Protein AF-A0A6G3X468-F1 (afdb_monomer)

Solvent-accessible surface area (backbone atoms only — not comparable to full-atom values): 4485 Å² total; per-residue (Å²): 136,58,77,72,43,54,55,52,50,49,52,54,45,50,73,74,30,68,60,72,66,47,73,40,75,93,78,71,44,75,47,58,46,70,90,53,69,73,64,46,50,57,50,53,54,51,56,35,50,77,70,72,36,86,78,92,79,87,81,92,77,80,87,60,93,83,84,118

Structure (mmCIF, N/CA/C/O backbone):
data_AF-A0A6G3X468-F1
#
_entry.id   AF-A0A6G3X468-F1
#
loop_
_atom_site.group_PDB
_atom_site.id
_atom_site.type_symbol
_atom_site.label_atom_id
_atom_site.label_alt_id
_atom_site.label_comp_id
_atom_site.label_asym_id
_atom_site.label_entity_id
_atom_site.label_seq_id
_atom_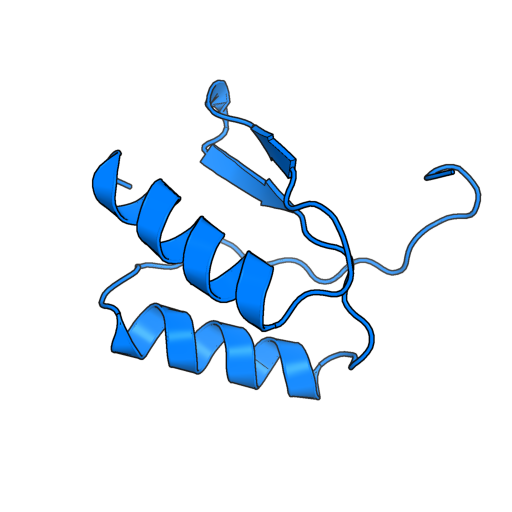site.pdbx_PDB_ins_code
_atom_site.Cartn_x
_atom_site.Cartn_y
_atom_site.Cartn_z
_atom_site.occupancy
_atom_site.B_iso_or_equiv
_atom_site.auth_seq_id
_atom_site.auth_comp_id
_atom_site.auth_asym_id
_atom_site.auth_atom_id
_atom_site.pdbx_PDB_model_num
ATOM 1 N N . HIS A 1 1 ? -10.034 8.921 4.821 1.00 59.06 1 HIS A N 1
ATOM 2 C CA . HIS A 1 1 ? -9.311 8.183 5.874 1.00 59.06 1 HIS A CA 1
ATOM 3 C C . HIS A 1 1 ? -8.853 9.089 7.012 1.00 59.06 1 HIS A C 1
ATOM 5 O O . HIS A 1 1 ? -8.510 10.250 6.771 1.00 59.06 1 HIS A O 1
ATOM 11 N N . ARG A 1 2 ? -8.901 8.570 8.244 1.00 72.69 2 ARG A N 1
ATOM 12 C CA . ARG A 1 2 ? -8.408 9.197 9.484 1.00 72.69 2 ARG A CA 1
ATOM 13 C C . ARG A 1 2 ? -6.866 9.185 9.524 1.00 72.69 2 ARG A C 1
ATOM 15 O O . ARG A 1 2 ? -6.266 8.314 8.901 1.00 72.69 2 ARG A O 1
ATOM 22 N N . PRO A 1 3 ? -6.205 10.092 10.267 1.00 69.31 3 PRO A N 1
ATOM 23 C CA . PRO A 1 3 ? -4.740 10.106 10.393 1.00 69.31 3 PRO A CA 1
ATOM 24 C C . PRO A 1 3 ? -4.152 8.765 10.866 1.00 69.31 3 PRO A C 1
ATOM 26 O O . PRO A 1 3 ? -3.129 8.323 10.351 1.00 69.31 3 PRO A O 1
ATOM 29 N N . ASP A 1 4 ? -4.851 8.071 11.769 1.00 77.12 4 ASP A N 1
ATOM 30 C CA . ASP A 1 4 ? -4.423 6.771 12.305 1.00 77.12 4 ASP A CA 1
ATOM 31 C C . ASP A 1 4 ? -4.398 5.656 11.245 1.00 77.12 4 ASP A C 1
ATOM 33 O O . ASP A 1 4 ? -3.657 4.684 11.375 1.00 77.12 4 ASP A O 1
ATOM 37 N N . GLU A 1 5 ? -5.202 5.781 10.186 1.00 79.75 5 GLU A N 1
ATOM 38 C CA . GLU A 1 5 ? -5.248 4.811 9.086 1.00 79.75 5 GLU A CA 1
ATOM 39 C C . GLU A 1 5 ? -4.021 4.952 8.174 1.00 79.75 5 GLU A C 1
ATOM 41 O O . GLU A 1 5 ? -3.510 3.948 7.683 1.00 79.75 5 GLU A O 1
ATOM 46 N N . ILE A 1 6 ? -3.484 6.171 8.019 1.00 83.88 6 ILE A N 1
ATOM 47 C CA . ILE A 1 6 ? -2.278 6.437 7.216 1.00 83.88 6 ILE A CA 1
ATOM 48 C C . ILE A 1 6 ? -1.054 5.764 7.842 1.00 83.88 6 ILE A C 1
ATOM 50 O O . ILE A 1 6 ? -0.267 5.143 7.130 1.00 83.88 6 ILE A O 1
ATOM 54 N N . GLU A 1 7 ? -0.899 5.840 9.165 1.00 85.69 7 GLU A N 1
ATOM 55 C CA . GLU A 1 7 ? 0.233 5.205 9.852 1.00 85.69 7 GLU A CA 1
ATOM 56 C C . GLU A 1 7 ? 0.166 3.674 9.802 1.00 85.69 7 GLU A C 1
ATOM 58 O O . GLU A 1 7 ? 1.186 3.019 9.569 1.00 85.69 7 GLU A O 1
ATOM 63 N N . ARG A 1 8 ? -1.031 3.086 9.938 1.00 87.38 8 ARG A N 1
ATOM 64 C CA . ARG A 1 8 ? -1.217 1.633 9.770 1.00 87.38 8 ARG A CA 1
ATOM 65 C C . ARG A 1 8 ? -0.898 1.195 8.346 1.00 87.38 8 ARG A C 1
ATOM 67 O O . ARG A 1 8 ? -0.109 0.271 8.156 1.00 87.38 8 ARG A O 1
ATOM 74 N N . ALA A 1 9 ? -1.428 1.909 7.352 1.00 88.00 9 ALA A N 1
ATOM 75 C CA . ALA A 1 9 ? -1.134 1.646 5.948 1.00 88.00 9 ALA A CA 1
ATOM 76 C C . ALA A 1 9 ? 0.370 1.741 5.661 1.00 88.00 9 ALA A C 1
ATOM 78 O O . ALA A 1 9 ? 0.944 0.855 5.030 1.00 88.00 9 ALA A O 1
ATOM 79 N N . ARG A 1 10 ? 1.039 2.775 6.183 1.00 89.19 10 ARG A N 1
ATOM 80 C CA . ARG A 1 10 ? 2.489 2.958 6.045 1.00 89.19 10 ARG A CA 1
ATOM 81 C C . ARG A 1 10 ? 3.263 1.786 6.646 1.00 89.19 10 ARG A C 1
ATOM 83 O O . ARG A 1 10 ? 4.216 1.323 6.022 1.00 89.19 10 ARG A O 1
ATOM 90 N N . SER A 1 11 ? 2.851 1.296 7.814 1.00 88.44 11 SER A N 1
ATOM 91 C CA . SER A 1 11 ? 3.470 0.140 8.473 1.00 88.44 11 SER A CA 1
ATOM 92 C C . SER A 1 11 ? 3.395 -1.117 7.598 1.00 88.44 11 SER A C 1
ATOM 94 O O . SER A 1 11 ? 4.423 -1.736 7.322 1.00 88.44 11 SER A O 1
ATOM 96 N N . VAL A 1 12 ? 2.207 -1.433 7.066 1.00 88.88 12 VAL A N 1
ATOM 97 C CA . VAL A 1 12 ? 1.999 -2.572 6.150 1.00 88.88 12 VAL A CA 1
ATOM 98 C C . VAL A 1 12 ? 2.854 -2.439 4.890 1.00 88.88 12 VAL A C 1
ATOM 100 O O . VAL A 1 12 ? 3.565 -3.368 4.508 1.00 88.88 12 VAL A O 1
ATOM 103 N N . LEU A 1 13 ? 2.839 -1.262 4.260 1.00 88.38 13 LEU A N 1
ATOM 104 C CA . LEU A 1 13 ? 3.602 -1.017 3.037 1.00 88.38 13 LEU A CA 1
ATOM 105 C C . LEU A 1 13 ? 5.116 -1.070 3.269 1.00 88.38 13 LEU A C 1
ATOM 107 O O . LEU A 1 13 ? 5.840 -1.532 2.393 1.00 88.38 13 LEU A O 1
ATOM 111 N N . THR A 1 14 ? 5.594 -0.655 4.443 1.00 87.56 14 THR A N 1
ATOM 112 C CA . THR A 1 14 ? 7.016 -0.757 4.811 1.00 87.56 14 THR A CA 1
ATOM 113 C C . THR A 1 14 ? 7.437 -2.214 4.992 1.00 87.56 14 THR A C 1
ATOM 115 O O . THR A 1 14 ? 8.550 -2.578 4.624 1.00 87.56 14 THR A O 1
ATOM 118 N N . ALA A 1 15 ? 6.555 -3.058 5.534 1.00 86.56 15 ALA A N 1
ATOM 119 C CA . ALA A 1 15 ? 6.845 -4.471 5.763 1.00 86.56 15 ALA A CA 1
ATOM 120 C C . ALA A 1 15 ? 6.887 -5.298 4.465 1.00 86.56 15 ALA A C 1
ATOM 122 O O . ALA A 1 15 ? 7.688 -6.224 4.351 1.00 86.56 15 ALA A O 1
ATOM 123 N N . LEU A 1 16 ? 6.029 -4.970 3.493 1.00 83.06 16 LEU A N 1
ATOM 124 C CA . LEU A 1 16 ? 5.856 -5.742 2.254 1.00 83.06 16 LEU A CA 1
ATOM 125 C C . LEU A 1 16 ? 6.589 -5.142 1.043 1.00 83.06 16 LEU A C 1
ATOM 127 O O . LEU A 1 16 ? 6.864 -5.837 0.060 1.00 83.06 16 LEU A O 1
ATOM 131 N N . GLY A 1 17 ? 6.882 -3.843 1.084 1.00 81.81 17 GLY A N 1
ATOM 132 C CA . GLY A 1 17 ? 7.591 -3.125 0.035 1.00 81.81 17 GLY A CA 1
ATOM 133 C C . GLY A 1 17 ? 9.102 -3.349 0.053 1.00 81.81 17 GLY A C 1
ATOM 134 O O . GLY A 1 17 ? 9.682 -3.857 1.008 1.00 81.81 17 GLY A O 1
ATOM 135 N N . LYS A 1 18 ? 9.766 -2.944 -1.031 1.00 79.69 18 LYS A N 1
ATOM 136 C CA . LYS A 1 18 ? 11.230 -2.934 -1.143 1.00 79.69 18 LYS A CA 1
ATOM 137 C C . LYS A 1 18 ? 11.743 -1.519 -1.362 1.00 79.69 18 LYS A C 1
ATOM 139 O O . LYS A 1 18 ? 12.174 -1.184 -2.461 1.00 79.69 18 LYS A O 1
ATOM 144 N N . GLY A 1 19 ? 11.679 -0.695 -0.324 1.00 79.81 19 GLY A N 1
ATOM 145 C CA . GLY A 1 19 ? 12.199 0.667 -0.353 1.00 79.81 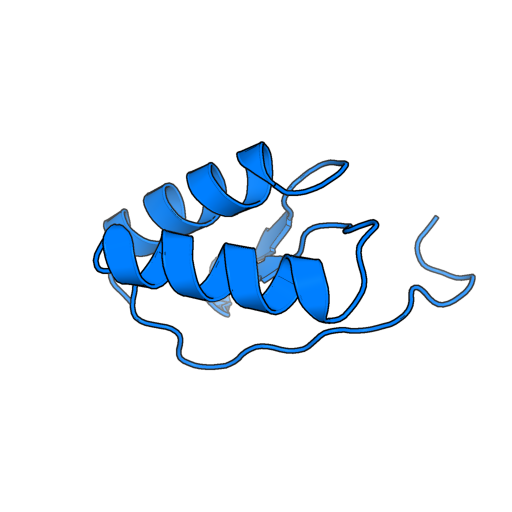19 GLY A CA 1
ATOM 146 C C . GLY A 1 19 ? 11.420 1.598 0.558 1.00 79.81 19 GLY A C 1
ATOM 147 O O . GLY A 1 19 ? 10.642 1.160 1.404 1.00 79.81 19 GLY A O 1
ATOM 148 N N . GLU A 1 20 ? 11.649 2.892 0.376 1.00 82.69 20 GLU A N 1
ATOM 149 C CA . GLU A 1 20 ? 10.985 3.922 1.160 1.00 82.69 20 GLU A CA 1
ATOM 150 C C . GLU A 1 20 ? 9.515 4.070 0.743 1.00 82.69 20 GLU A C 1
ATOM 152 O O . GLU A 1 20 ? 9.182 4.107 -0.445 1.00 82.69 20 GLU A O 1
ATOM 157 N N . VAL A 1 21 ? 8.627 4.149 1.735 1.00 89.19 21 VAL A N 1
ATOM 158 C CA . VAL A 1 21 ? 7.218 4.480 1.513 1.00 89.19 21 VAL A CA 1
ATOM 159 C C . VAL A 1 21 ? 7.097 5.995 1.433 1.00 89.19 21 VAL A C 1
ATOM 161 O O . VAL A 1 21 ? 7.235 6.694 2.435 1.00 89.19 21 VAL A O 1
ATOM 164 N N . THR A 1 22 ? 6.787 6.513 0.251 1.00 87.88 22 THR A N 1
ATOM 165 C CA . THR A 1 22 ? 6.483 7.932 0.0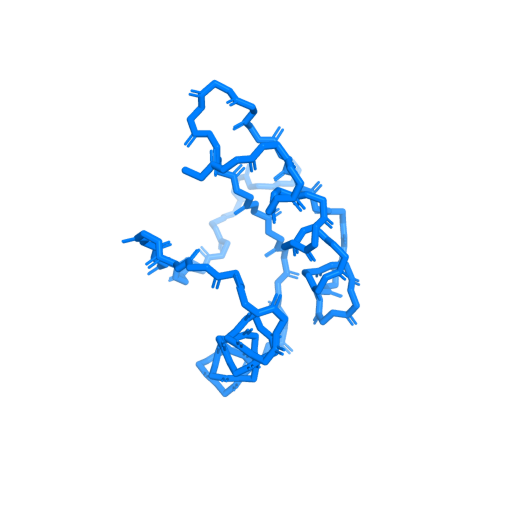69 1.00 87.88 22 THR A CA 1
ATOM 166 C C . THR A 1 22 ? 5.037 8.206 0.470 1.00 87.88 22 THR A C 1
ATOM 168 O O . THR A 1 22 ? 4.117 7.570 -0.049 1.00 87.88 22 THR A O 1
ATOM 171 N N . VAL A 1 23 ? 4.825 9.181 1.357 1.00 88.94 23 VAL A N 1
ATOM 172 C CA . VAL A 1 23 ? 3.491 9.600 1.810 1.00 88.94 23 VAL A CA 1
ATOM 173 C C . VAL A 1 23 ? 3.207 11.024 1.346 1.00 88.94 23 VAL A C 1
ATOM 175 O O . VAL A 1 23 ? 3.886 11.969 1.740 1.00 88.94 23 VAL A O 1
ATOM 178 N N . VAL A 1 24 ? 2.160 11.194 0.543 1.00 87.81 24 VAL A N 1
ATOM 179 C CA . VAL A 1 24 ? 1.651 12.505 0.132 1.00 87.81 24 VAL A CA 1
ATOM 180 C C . VAL A 1 24 ? 0.431 12.835 0.985 1.00 87.81 24 VAL A C 1
ATOM 182 O O . VAL A 1 24 ? -0.676 12.391 0.695 1.00 87.81 24 VAL A O 1
ATOM 185 N N . GLN A 1 25 ? 0.626 13.621 2.046 1.00 82.44 25 GLN A N 1
ATOM 186 C CA . GLN A 1 25 ? -0.416 13.935 3.039 1.00 82.44 25 GLN A CA 1
ATOM 187 C C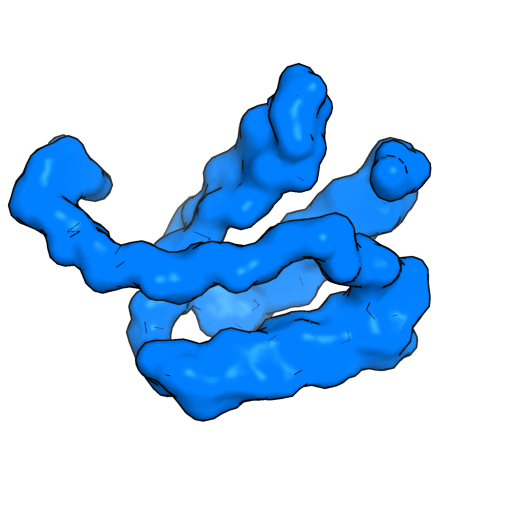 . GLN A 1 25 ? -1.635 14.652 2.431 1.00 82.44 25 GLN A C 1
ATOM 189 O O . GLN A 1 25 ? -2.771 14.346 2.787 1.00 82.44 25 GLN A O 1
ATOM 194 N N . LEU A 1 26 ? -1.415 15.562 1.471 1.00 84.12 26 LEU A N 1
ATOM 195 C CA . LEU A 1 26 ? -2.481 16.360 0.847 1.00 84.12 26 LEU A CA 1
ATOM 196 C C . LEU A 1 26 ? -3.499 15.493 0.090 1.00 84.12 26 LEU A C 1
ATOM 198 O O . LEU A 1 26 ? -4.700 15.728 0.179 1.00 84.12 26 LEU A O 1
ATOM 202 N N . SER A 1 27 ? -3.015 14.483 -0.637 1.00 82.06 27 SER A N 1
ATOM 203 C CA . SER A 1 27 ? -3.843 13.536 -1.393 1.00 82.06 27 SER A CA 1
ATOM 204 C C . SER A 1 27 ? -4.047 12.203 -0.673 1.00 82.06 27 SER A C 1
ATOM 206 O O . SER A 1 27 ? -4.703 11.321 -1.215 1.00 82.06 27 SER A O 1
ATOM 208 N N . ARG A 1 28 ? -3.484 12.049 0.535 1.00 83.62 28 ARG A N 1
ATOM 209 C CA . ARG A 1 28 ? -3.468 10.808 1.330 1.00 83.62 28 ARG A CA 1
ATOM 210 C C . ARG A 1 28 ? -2.989 9.595 0.530 1.00 83.62 28 ARG A C 1
ATOM 212 O O . ARG A 1 28 ? -3.465 8.481 0.716 1.00 83.62 28 ARG A O 1
ATOM 219 N N . LYS A 1 29 ? -2.035 9.821 -0.372 1.00 86.88 29 LYS A N 1
ATOM 220 C CA . LYS A 1 29 ? -1.505 8.793 -1.264 1.00 86.88 29 LYS A CA 1
ATOM 221 C C . LYS A 1 29 ? -0.219 8.221 -0.691 1.00 86.88 29 LYS A C 1
ATOM 223 O O . LYS A 1 29 ? 0.719 8.969 -0.424 1.00 86.88 29 LYS A O 1
ATOM 228 N N . LEU A 1 30 ? -0.161 6.900 -0.563 1.00 88.62 30 LEU A N 1
ATOM 229 C CA . LEU A 1 30 ? 1.056 6.177 -0.215 1.00 88.62 30 LEU A CA 1
ATOM 230 C C . LEU A 1 30 ? 1.583 5.469 -1.463 1.00 88.62 30 LEU A C 1
ATOM 232 O O . LEU A 1 30 ? 0.818 4.903 -2.240 1.00 88.62 30 LEU A O 1
ATOM 236 N N . THR A 1 31 ? 2.888 5.542 -1.698 1.00 89.06 31 THR A N 1
ATOM 237 C CA . THR A 1 31 ? 3.554 4.857 -2.812 1.00 89.06 31 THR A CA 1
ATOM 238 C C . THR A 1 31 ? 4.753 4.107 -2.271 1.00 89.06 31 THR A C 1
ATOM 240 O O . THR A 1 31 ? 5.547 4.673 -1.528 1.00 89.06 31 THR A O 1
ATOM 243 N N . VAL A 1 32 ? 4.881 2.837 -2.642 1.00 88.81 32 VAL A N 1
ATOM 244 C CA . VAL A 1 32 ? 6.026 2.017 -2.261 1.00 88.81 32 VAL A CA 1
ATOM 245 C C . VAL A 1 32 ? 6.483 1.184 -3.459 1.00 88.81 32 VAL A C 1
ATOM 247 O O . VAL A 1 32 ? 5.640 0.633 -4.176 1.00 88.81 32 VAL A O 1
ATOM 250 N N . PRO A 1 33 ? 7.796 1.088 -3.719 1.00 86.94 33 PRO A N 1
ATOM 251 C CA . PRO A 1 33 ? 8.320 0.151 -4.702 1.00 86.94 33 PRO A CA 1
ATOM 252 C C . PRO A 1 33 ? 8.071 -1.291 -4.248 1.00 86.94 33 PRO A C 1
ATOM 254 O O . PRO A 1 33 ? 8.343 -1.667 -3.108 1.00 86.94 33 PRO A O 1
ATOM 257 N N . VAL A 1 34 ? 7.571 -2.127 -5.158 1.00 85.12 34 VAL A N 1
ATOM 258 C CA . VAL A 1 34 ? 7.262 -3.535 -4.883 1.00 85.12 34 VAL A CA 1
ATOM 259 C C . VAL A 1 34 ? 7.901 -4.448 -5.925 1.00 85.12 34 VAL A C 1
ATOM 261 O O . VAL A 1 34 ? 7.979 -4.113 -7.105 1.00 85.12 34 VAL A O 1
ATOM 264 N N . SER A 1 35 ? 8.337 -5.638 -5.502 1.00 76.50 35 SER A N 1
ATOM 265 C CA . SER A 1 35 ? 8.907 -6.665 -6.391 1.00 76.50 35 SER A CA 1
ATOM 266 C C . SER A 1 35 ? 8.154 -7.984 -6.224 1.00 76.50 35 SER A C 1
ATOM 268 O O . SER A 1 35 ? 8.624 -8.927 -5.600 1.00 76.50 35 SER A O 1
ATOM 270 N N . GLY A 1 36 ? 6.931 -8.023 -6.752 1.00 75.69 36 GLY A N 1
ATOM 271 C CA . GLY A 1 36 ? 6.070 -9.209 -6.651 1.00 75.69 36 GLY A CA 1
ATOM 272 C C . GLY A 1 36 ? 4.814 -9.188 -7.524 1.00 75.69 36 GLY A C 1
ATOM 273 O O . GLY A 1 36 ? 3.986 -10.095 -7.431 1.00 75.69 36 GLY A O 1
ATOM 274 N N . GLY A 1 37 ? 4.668 -8.172 -8.385 1.00 79.31 37 GLY A N 1
ATOM 275 C CA . GLY A 1 37 ? 3.530 -8.033 -9.294 1.00 79.31 37 GLY A CA 1
ATOM 276 C C . GLY A 1 37 ? 2.174 -8.100 -8.581 1.00 79.31 37 GLY A C 1
ATOM 277 O O . GLY A 1 37 ? 2.029 -7.674 -7.437 1.00 79.31 37 GLY A O 1
ATOM 278 N N . ALA A 1 38 ? 1.176 -8.665 -9.264 1.00 82.75 38 ALA A N 1
ATOM 279 C CA . ALA A 1 38 ? -0.196 -8.756 -8.761 1.00 82.75 38 ALA A CA 1
ATOM 280 C C . ALA A 1 38 ? -0.363 -9.687 -7.543 1.00 82.75 38 ALA A C 1
ATOM 282 O O . ALA A 1 38 ? -1.292 -9.504 -6.761 1.00 82.75 38 ALA A O 1
ATOM 283 N N . LYS A 1 39 ? 0.525 -10.674 -7.347 1.00 85.50 39 LYS A N 1
ATOM 284 C CA . LYS A 1 39 ? 0.437 -11.585 -6.193 1.00 85.50 39 LYS A CA 1
ATOM 285 C C . LYS A 1 39 ? 0.681 -10.834 -4.882 1.00 85.50 39 LYS A C 1
ATOM 287 O O . LYS A 1 39 ? -0.113 -10.957 -3.955 1.00 85.50 39 LYS A O 1
ATOM 292 N N . LEU A 1 40 ? 1.733 -10.018 -4.851 1.00 86.00 40 LEU A N 1
ATOM 293 C CA . LEU A 1 40 ? 2.061 -9.179 -3.699 1.00 86.00 40 LEU A CA 1
ATOM 294 C C . LEU A 1 40 ? 0.981 -8.121 -3.445 1.00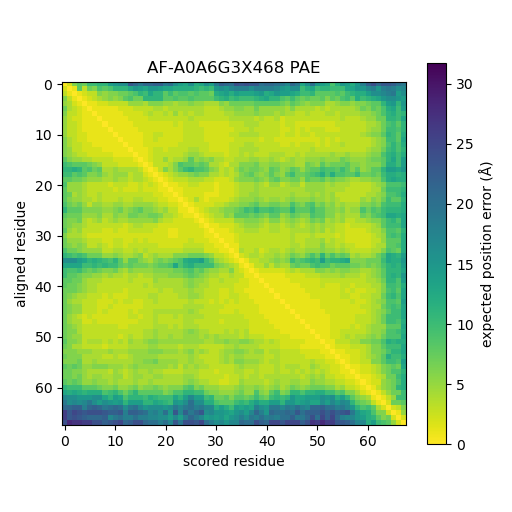 86.00 40 LEU A C 1
ATOM 296 O O . LEU A 1 40 ? 0.652 -7.848 -2.299 1.00 86.00 40 LEU A O 1
ATOM 300 N N . LEU A 1 41 ? 0.365 -7.585 -4.505 1.00 86.06 41 LEU A N 1
ATOM 301 C CA . LEU A 1 41 ? -0.772 -6.672 -4.372 1.00 86.06 41 LEU A CA 1
ATOM 302 C C . LEU A 1 41 ? -1.924 -7.302 -3.574 1.00 86.06 41 LEU A C 1
ATOM 304 O O . LEU A 1 41 ? -2.464 -6.673 -2.670 1.00 86.06 41 LEU A O 1
ATOM 308 N N . ALA A 1 42 ? -2.274 -8.554 -3.876 1.00 89.38 42 ALA A N 1
ATOM 309 C CA . ALA A 1 42 ?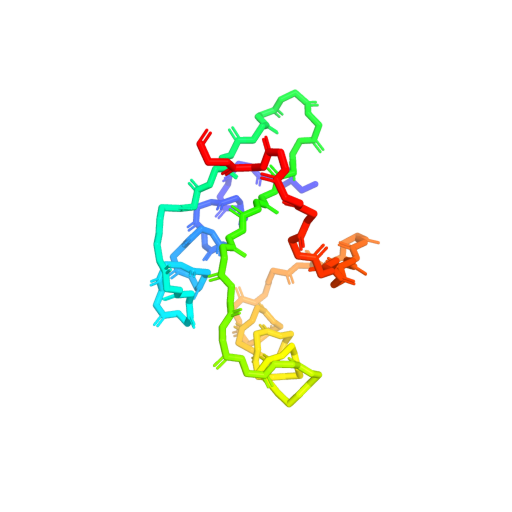 -3.329 -9.261 -3.155 1.00 89.38 42 ALA A CA 1
ATOM 310 C C . ALA A 1 42 ? -2.971 -9.519 -1.679 1.00 89.38 42 ALA A C 1
ATOM 312 O O . ALA A 1 42 ? -3.864 -9.567 -0.839 1.00 89.38 42 ALA A O 1
ATOM 313 N N . GLU A 1 43 ? -1.687 -9.703 -1.361 1.00 90.19 43 GLU A N 1
ATOM 314 C CA . GLU A 1 43 ? -1.207 -9.824 0.023 1.00 90.19 43 GLU A CA 1
ATOM 315 C C . GLU A 1 43 ? -1.321 -8.487 0.766 1.00 90.19 43 GLU A C 1
ATOM 317 O O . GLU A 1 43 ? -1.916 -8.450 1.836 1.00 90.19 43 GLU A O 1
ATOM 322 N N . ILE A 1 44 ? -0.887 -7.383 0.148 1.00 88.94 44 ILE A N 1
ATOM 323 C CA . ILE A 1 44 ? -1.020 -6.030 0.712 1.00 88.94 44 ILE A CA 1
ATOM 324 C C . ILE A 1 44 ? -2.485 -5.702 1.022 1.00 88.94 44 ILE A C 1
ATOM 326 O O . ILE A 1 44 ? -2.786 -5.219 2.108 1.00 88.94 44 ILE A O 1
ATOM 330 N N . ILE A 1 45 ? -3.403 -5.979 0.090 1.00 89.50 45 ILE A N 1
ATOM 331 C CA . ILE A 1 45 ? -4.836 -5.711 0.288 1.00 89.50 45 ILE A CA 1
ATOM 332 C C . ILE A 1 45 ? -5.377 -6.491 1.492 1.00 89.50 45 ILE A C 1
ATOM 334 O O . ILE A 1 45 ? -6.093 -5.920 2.309 1.00 89.50 45 ILE A O 1
ATOM 338 N N . ARG A 1 46 ? -5.016 -7.774 1.626 1.00 91.19 46 ARG A N 1
ATOM 339 C CA . ARG A 1 46 ? -5.448 -8.602 2.763 1.00 91.19 46 ARG A CA 1
ATOM 340 C C . ARG A 1 46 ? -4.906 -8.091 4.095 1.00 91.19 46 ARG A C 1
ATOM 342 O O . ARG A 1 46 ? -5.647 -8.086 5.070 1.00 91.19 46 ARG A O 1
ATOM 349 N N . ASP A 1 47 ? -3.652 -7.655 4.141 1.00 90.75 47 ASP A N 1
ATOM 350 C CA . ASP A 1 47 ? -3.042 -7.151 5.375 1.00 90.75 47 ASP A CA 1
ATOM 351 C C . ASP A 1 47 ? -3.626 -5.796 5.797 1.00 90.75 47 ASP A C 1
ATOM 353 O O . ASP A 1 47 ? -3.821 -5.552 6.988 1.00 90.75 47 ASP A O 1
ATOM 357 N N . LEU A 1 48 ? -3.939 -4.923 4.834 1.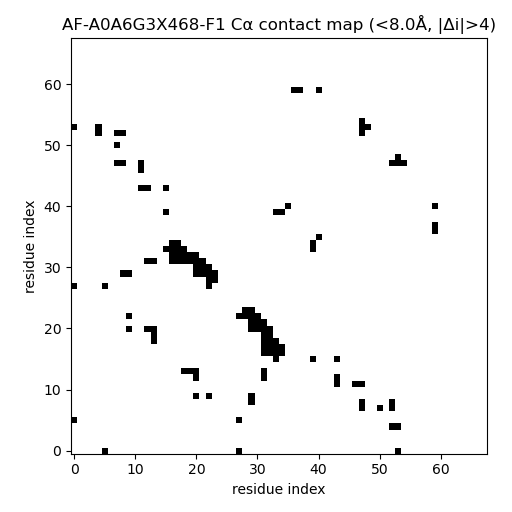00 89.75 48 LEU A N 1
ATOM 358 C CA . LEU A 1 48 ? -4.634 -3.659 5.097 1.00 89.75 48 LEU A CA 1
ATOM 359 C C . LEU A 1 48 ? -6.048 -3.904 5.641 1.00 89.75 48 LEU A C 1
ATOM 361 O O . LEU A 1 48 ? -6.411 -3.327 6.668 1.00 89.75 48 LEU A O 1
ATOM 365 N N . ASP A 1 49 ? -6.801 -4.808 5.013 1.00 90.25 49 ASP A N 1
ATOM 366 C CA . ASP A 1 49 ? -8.145 -5.201 5.453 1.00 90.25 49 ASP A CA 1
ATOM 367 C C . ASP A 1 49 ? -8.125 -5.824 6.861 1.00 90.25 49 ASP A C 1
ATOM 369 O O . ASP A 1 49 ? -8.883 -5.417 7.741 1.00 90.25 49 ASP A O 1
ATOM 373 N N . ALA A 1 50 ? -7.166 -6.716 7.136 1.00 90.62 50 ALA A N 1
ATOM 374 C CA . ALA A 1 50 ? -6.973 -7.314 8.458 1.00 90.62 50 ALA A CA 1
ATOM 375 C C . ALA A 1 50 ? -6.651 -6.281 9.557 1.00 90.62 50 ALA A C 1
ATOM 377 O O . ALA A 1 50 ? -6.933 -6.520 10.733 1.00 90.62 50 ALA A O 1
ATOM 378 N N . GLN A 1 51 ? -6.080 -5.129 9.193 1.00 88.31 51 GLN A N 1
ATOM 379 C CA . GLN A 1 51 ? -5.821 -4.009 10.105 1.00 88.31 51 GLN A CA 1
ATOM 380 C C . GLN A 1 51 ? -6.947 -2.963 10.137 1.00 88.31 51 GLN A C 1
ATOM 382 O O . GLN A 1 51 ? -6.809 -1.934 10.807 1.00 88.31 51 GLN A O 1
ATOM 387 N N . GLY A 1 52 ? -8.063 -3.213 9.443 1.00 87.69 52 GLY A N 1
ATOM 388 C CA . GLY A 1 52 ? -9.202 -2.300 9.365 1.00 87.69 52 GLY A CA 1
ATOM 389 C C . GLY A 1 52 ? -8.880 -1.002 8.624 1.00 87.69 52 GLY A C 1
ATOM 390 O O . GLY A 1 52 ? -9.426 0.049 8.963 1.00 87.69 52 GLY A O 1
ATOM 391 N N . VAL A 1 53 ? -7.945 -1.048 7.672 1.00 88.56 53 VAL A N 1
ATOM 392 C CA . VAL A 1 53 ? -7.621 0.076 6.792 1.00 88.56 53 VAL A CA 1
ATOM 393 C C . VAL A 1 53 ? -8.474 -0.043 5.534 1.00 88.56 53 VAL A C 1
ATOM 395 O O . VAL A 1 53 ? -8.252 -0.924 4.707 1.00 88.56 53 VAL A O 1
ATOM 398 N N . GLU A 1 54 ? -9.445 0.857 5.386 1.00 85.31 54 GLU A N 1
ATOM 399 C CA . GLU A 1 54 ? -10.223 0.967 4.150 1.00 85.31 54 GLU A CA 1
ATOM 400 C C . GLU A 1 54 ? -9.322 1.435 2.997 1.00 85.31 54 GLU A C 1
ATOM 402 O O . GLU A 1 54 ? -8.415 2.242 3.196 1.00 85.31 54 GLU A O 1
ATOM 407 N N . ILE A 1 55 ? -9.560 0.911 1.793 1.00 85.56 55 ILE A N 1
ATOM 408 C CA . ILE A 1 55 ? -8.798 1.247 0.587 1.00 85.56 55 ILE A CA 1
ATOM 409 C C . ILE A 1 55 ? -9.729 1.997 -0.364 1.00 85.56 55 ILE A C 1
ATOM 411 O O . ILE A 1 55 ? -10.644 1.398 -0.924 1.00 85.56 55 ILE A O 1
ATOM 415 N N . ASP A 1 56 ? -9.475 3.291 -0.560 1.00 86.00 56 ASP A N 1
ATOM 416 C CA . ASP A 1 56 ? -10.235 4.115 -1.511 1.00 86.00 56 ASP A CA 1
ATOM 417 C C . AS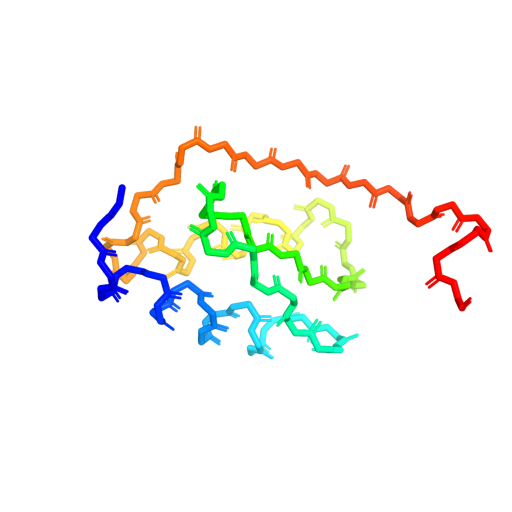P A 1 56 ? -9.895 3.773 -2.976 1.00 86.00 56 ASP A C 1
ATOM 419 O O . ASP A 1 56 ? -10.783 3.627 -3.815 1.00 86.00 56 ASP A O 1
ATOM 423 N N . ASP A 1 57 ? -8.601 3.661 -3.294 1.00 86.38 57 ASP A N 1
ATOM 424 C CA . ASP A 1 57 ? -8.099 3.362 -4.639 1.00 86.38 57 ASP A CA 1
ATOM 425 C C . ASP A 1 57 ? -6.722 2.688 -4.563 1.00 86.38 57 ASP A C 1
ATOM 427 O O . ASP A 1 57 ? -5.916 2.970 -3.669 1.00 86.38 57 ASP A O 1
ATOM 431 N N . ILE A 1 58 ? -6.435 1.796 -5.5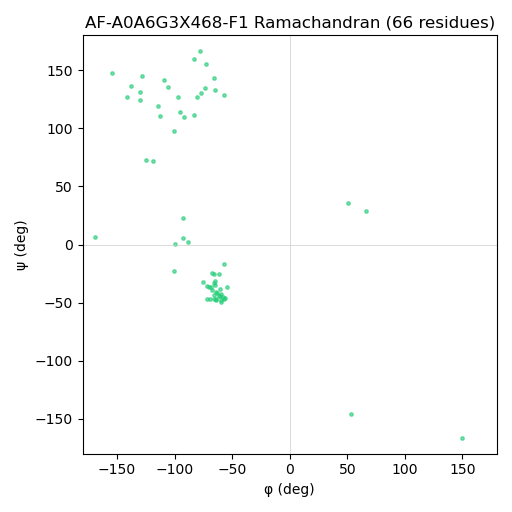12 1.00 86.62 58 ILE A N 1
ATOM 432 C CA . ILE A 1 58 ? -5.158 1.092 -5.590 1.00 86.62 58 ILE A CA 1
ATOM 433 C C . ILE A 1 58 ? -4.701 0.929 -7.037 1.00 86.62 58 ILE A C 1
ATOM 435 O O . ILE A 1 58 ? -5.398 0.389 -7.892 1.00 86.62 58 ILE A O 1
ATOM 439 N N . ALA A 1 59 ? -3.469 1.359 -7.303 1.00 86.06 59 ALA A N 1
ATOM 440 C CA . ALA A 1 59 ? -2.878 1.297 -8.630 1.00 86.06 59 ALA A CA 1
ATOM 441 C C . ALA A 1 59 ? -1.490 0.658 -8.572 1.00 86.06 59 ALA A C 1
ATOM 443 O O . ALA A 1 59 ? -0.593 1.139 -7.878 1.00 86.06 59 ALA A O 1
ATOM 444 N N . LEU A 1 60 ? -1.295 -0.403 -9.356 1.00 84.31 60 LEU A N 1
ATOM 445 C CA . LEU A 1 60 ? 0.021 -0.976 -9.605 1.00 84.31 60 LEU A CA 1
ATOM 446 C C . LEU A 1 60 ? 0.578 -0.385 -10.900 1.00 84.31 60 LEU A C 1
ATOM 448 O O . LEU A 1 60 ? 0.059 -0.648 -11.984 1.00 84.31 60 LEU A O 1
ATOM 452 N N . ARG A 1 61 ? 1.658 0.390 -10.792 1.00 82.38 61 ARG A N 1
ATOM 453 C CA . ARG A 1 61 ? 2.385 0.925 -11.949 1.00 82.38 61 ARG A CA 1
ATOM 454 C C . ARG A 1 61 ? 3.733 0.234 -12.094 1.00 82.38 61 ARG A C 1
ATOM 456 O O . ARG A 1 61 ? 4.403 -0.048 -11.102 1.00 82.38 61 ARG A O 1
ATOM 463 N N . ARG A 1 62 ? 4.138 -0.036 -13.334 1.00 75.50 62 ARG A N 1
ATOM 464 C CA . ARG A 1 62 ? 5.516 -0.440 -13.628 1.00 75.50 62 ARG A CA 1
ATOM 465 C C . ARG A 1 62 ? 6.384 0.826 -13.572 1.00 75.50 62 ARG A C 1
ATOM 467 O O . ARG A 1 62 ? 5.967 1.809 -14.183 1.00 75.50 62 ARG A O 1
ATOM 474 N N . PRO A 1 63 ? 7.523 0.828 -12.856 1.00 66.81 63 PRO A N 1
ATOM 475 C CA . PRO A 1 63 ? 8.420 1.977 -12.862 1.00 66.81 63 PRO A CA 1
ATOM 476 C C . PRO A 1 63 ? 8.833 2.280 -14.304 1.00 66.81 63 PRO A C 1
ATOM 478 O O . PRO A 1 63 ? 9.221 1.377 -15.053 1.00 66.81 63 PRO A O 1
ATOM 481 N N . THR A 1 64 ? 8.665 3.535 -14.702 1.00 62.12 64 THR A N 1
ATOM 482 C CA . THR A 1 64 ? 9.251 4.071 -15.930 1.00 62.12 64 THR A CA 1
ATOM 483 C C . THR A 1 64 ? 10.695 4.475 -15.639 1.00 62.12 64 THR A C 1
ATOM 485 O O . THR A 1 64 ? 11.071 4.637 -14.481 1.00 62.12 64 THR A O 1
ATOM 488 N N . LEU A 1 65 ? 11.525 4.592 -16.676 1.00 60.44 65 LEU A N 1
ATOM 489 C CA . LEU A 1 65 ? 12.967 4.852 -16.552 1.00 60.44 65 LEU A CA 1
ATOM 490 C C . LEU A 1 65 ? 13.309 6.141 -15.762 1.00 60.44 65 LEU A C 1
ATOM 492 O O . LEU A 1 65 ? 14.436 6.270 -15.304 1.00 60.44 65 LEU A O 1
ATOM 496 N N . ASP A 1 66 ? 12.345 7.047 -15.566 1.00 60.03 66 ASP A N 1
ATOM 497 C CA . ASP A 1 66 ? 12.517 8.368 -14.942 1.00 60.03 66 ASP A CA 1
ATOM 498 C C . ASP A 1 66 ? 12.362 8.426 -13.403 1.00 60.03 66 ASP A C 1
ATOM 500 O O . ASP A 1 66 ? 12.437 9.510 -12.835 1.00 60.03 66 ASP A O 1
ATOM 504 N N . ASP A 1 67 ? 12.134 7.304 -12.709 1.00 60.22 67 ASP A N 1
ATOM 505 C CA . ASP A 1 67 ? 11.922 7.287 -11.243 1.00 60.22 67 ASP A CA 1
ATOM 506 C C . ASP A 1 67 ? 13.224 7.047 -10.422 1.00 60.22 67 ASP A C 1
ATOM 508 O O . ASP A 1 67 ? 13.150 6.573 -9.283 1.00 60.22 67 ASP A O 1
ATOM 512 N N . VAL A 1 68 ? 14.414 7.334 -10.982 1.00 52.16 68 VAL A N 1
ATOM 513 C CA . VAL A 1 68 ? 15.740 7.145 -10.333 1.00 52.16 68 VAL A CA 1
ATOM 514 C C . VAL A 1 68 ? 16.440 8.441 -9.946 1.00 52.16 68 VAL A C 1
ATOM 516 O O . VAL A 1 68 ? 16.394 9.410 -10.735 1.00 52.16 68 VAL A O 1
#

Secondary structure (DSSP, 8-state):
--HHHHHHHHHHHHHHSSS--EEETTTTEEE---SSHHHHHHHHHHHHHHTT---S-----PPPTT--

Foldseek 3Di:
DDPVLLVQLLVLLVVQADDHWDADPVVRDTDGHHDDPVVSVVVSVVSSVVVVRDDPDDDDDDDDPPPD

Sequence (68 aa):
HRPDEIERARSVLTALGKGEVTVVQLSRKLTVPVSGGAKLLAEIIRDLDAQGVEIDDIALRRPTLDDV

Nearest PDB structures (foldseek):
  2kkh-assembly1_A  TM=6.051E-01  e=5.765E-01  Arabidopsis thaliana

Radius of gyration: 11.75 Å; Cα contacts (8 Å, |Δi|>4): 64; chains: 1; bounding box: 26×28×29 Å

pLDDT: mean 82.61, std 8.9, range [52.16, 91.19]

Mean predicted aligned error: 5.83 Å

Organism: NCBI:txid2706086